Protein AF-A0A7W2NR47-F1 (afdb_monomer)

Solvent-accessible surface area (backbone atoms only — not comparable to full-atom values): 7123 Å² total; per-residue (Å²): 137,90,86,85,88,72,94,48,70,65,56,52,51,50,51,46,52,53,48,49,48,60,41,64,43,94,80,51,94,57,64,64,53,22,63,24,64,67,51,23,52,48,36,38,49,50,51,54,47,50,53,62,70,43,58,83,45,92,88,59,51,70,65,59,55,54,51,68,30,47,50,54,80,86,38,66,66,46,49,50,50,51,52,52,51,76,70,36,85,62,56,84,75,49,51,67,71,55,44,50,49,50,50,55,24,40,43,36,59,40,38,65,49,73,66,60,47,51,68,71,57,110

Foldseek 3Di:
DDDDDDDDLVSLVVVLVVLCCQLQPLDHPCVVCLQPVVSLVVNQVSLVVNLVVCVVPPPDDPVVSLVVLEDDCPDSLNVSVLVVLVPDPCLVVDDLVVLLSRCSSNSPPHDYDPVVSVVSSD

Structure (mmCIF, N/CA/C/O backbone):
data_AF-A0A7W2NR47-F1
#
_entry.id   AF-A0A7W2NR47-F1
#
loop_
_atom_site.group_PDB
_atom_site.id
_atom_site.type_symbol
_atom_site.label_atom_id
_atom_site.label_alt_id
_atom_site.label_comp_id
_atom_site.label_asym_id
_atom_site.label_entity_id
_atom_site.label_seq_id
_atom_site.pdbx_PDB_ins_code
_atom_site.Cartn_x
_atom_site.Cartn_y
_atom_site.Cartn_z
_atom_site.occupancy
_atom_site.B_iso_or_equiv
_atom_site.auth_seq_id
_atom_site.auth_comp_id
_atom_site.auth_asym_id
_atom_site.auth_atom_id
_atom_site.pdbx_PDB_model_num
ATOM 1 N N . MET A 1 1 ? 22.113 -11.803 5.111 1.00 73.00 1 MET A N 1
ATOM 2 C CA . MET A 1 1 ? 21.370 -10.898 4.207 1.00 73.00 1 MET A CA 1
ATOM 3 C C . MET A 1 1 ? 20.317 -11.742 3.510 1.00 73.00 1 MET A C 1
ATOM 5 O O . MET A 1 1 ? 20.641 -12.873 3.174 1.00 73.00 1 MET A O 1
ATOM 9 N N . ILE A 1 2 ? 19.077 -11.268 3.394 1.00 85.00 2 ILE A N 1
ATOM 10 C CA . ILE A 1 2 ? 18.015 -11.984 2.669 1.00 85.00 2 ILE A CA 1
ATOM 11 C C . ILE A 1 2 ? 17.892 -11.316 1.302 1.00 85.00 2 ILE A C 1
ATOM 13 O O . ILE A 1 2 ? 17.716 -10.100 1.260 1.00 85.00 2 ILE A O 1
ATOM 17 N N . ASN A 1 3 ? 17.982 -12.099 0.227 1.00 88.88 3 ASN A N 1
ATOM 18 C CA . ASN A 1 3 ? 17.867 -11.624 -1.151 1.00 88.88 3 ASN A CA 1
ATOM 19 C C . ASN A 1 3 ? 16.646 -12.267 -1.816 1.00 88.88 3 ASN A C 1
ATOM 21 O O . ASN A 1 3 ? 16.374 -13.448 -1.601 1.00 88.88 3 ASN A O 1
ATOM 25 N N . LEU A 1 4 ? 15.927 -11.476 -2.609 1.00 91.38 4 LEU A N 1
ATOM 26 C CA . LEU A 1 4 ? 14.888 -11.926 -3.530 1.00 91.38 4 LEU A CA 1
ATOM 27 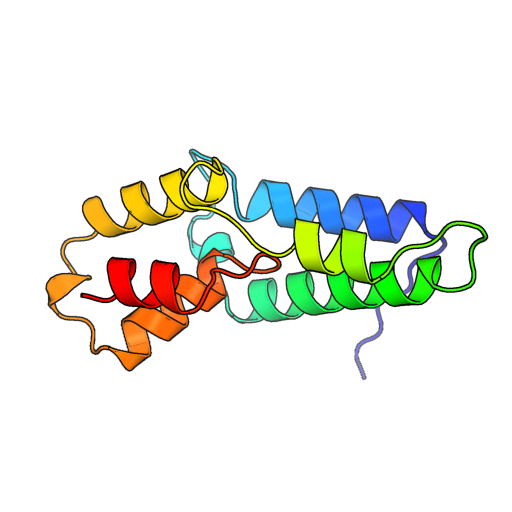C C . LEU A 1 4 ? 15.333 -11.502 -4.929 1.00 91.38 4 LEU A C 1
ATOM 29 O O . LEU A 1 4 ? 15.581 -10.317 -5.146 1.00 91.38 4 LEU A O 1
ATOM 33 N N . GLU A 1 5 ? 15.452 -12.458 -5.841 1.00 93.81 5 GLU A N 1
ATOM 34 C CA . GLU A 1 5 ? 15.831 -12.209 -7.231 1.00 93.81 5 GLU A CA 1
ATOM 35 C C . GLU A 1 5 ? 14.576 -12.255 -8.104 1.00 93.81 5 GLU A C 1
ATOM 37 O O . GLU A 1 5 ? 13.756 -13.159 -7.948 1.00 93.81 5 GLU A O 1
ATOM 42 N N . LEU A 1 6 ? 14.420 -11.255 -8.974 1.00 94.56 6 LEU A N 1
ATOM 43 C CA . LEU A 1 6 ? 13.359 -11.171 -9.977 1.00 94.56 6 LEU A CA 1
ATOM 44 C C . LEU A 1 6 ? 14.022 -11.092 -11.353 1.00 94.56 6 LEU A C 1
ATOM 46 O O . LEU A 1 6 ? 14.957 -10.308 -11.539 1.00 94.56 6 LEU A O 1
ATOM 50 N N . SER A 1 7 ? 13.560 -11.911 -12.290 1.00 91.94 7 SER A N 1
ATOM 51 C CA . SER A 1 7 ? 14.208 -12.136 -13.587 1.00 91.94 7 SER A CA 1
ATOM 52 C C . SER A 1 7 ? 13.944 -11.012 -14.586 1.00 91.94 7 SER A C 1
ATOM 54 O O . SER A 1 7 ? 14.782 -10.735 -15.444 1.00 91.94 7 SER A O 1
ATOM 56 N N . ASP A 1 8 ? 12.778 -10.370 -14.493 1.00 93.25 8 ASP A N 1
ATOM 57 C CA . ASP A 1 8 ? 12.361 -9.315 -15.408 1.00 93.25 8 ASP A CA 1
ATOM 58 C C . ASP A 1 8 ? 11.315 -8.357 -14.801 1.00 93.25 8 ASP A C 1
ATOM 60 O O . ASP A 1 8 ? 10.876 -8.474 -13.652 1.00 93.25 8 ASP A O 1
ATOM 64 N N . TYR A 1 9 ? 10.930 -7.364 -15.604 1.00 93.88 9 TYR A N 1
ATOM 65 C CA . TYR A 1 9 ? 9.889 -6.395 -15.270 1.00 93.88 9 TYR A CA 1
ATOM 66 C C . TYR A 1 9 ? 8.520 -7.048 -15.017 1.00 93.88 9 TYR A C 1
ATOM 68 O O . TYR A 1 9 ? 7.758 -6.580 -14.170 1.00 93.88 9 TYR A O 1
ATOM 76 N N . TRP A 1 10 ? 8.197 -8.129 -15.726 1.00 95.81 10 TRP A N 1
ATOM 77 C CA . TRP A 1 10 ? 6.890 -8.771 -15.645 1.00 95.81 10 TRP A CA 1
ATOM 78 C C . TRP A 1 10 ? 6.713 -9.532 -14.335 1.00 95.81 10 TRP A C 1
ATOM 80 O O . TRP A 1 10 ? 5.627 -9.482 -13.762 1.00 95.81 10 TRP A O 1
ATOM 90 N N . GLU A 1 11 ? 7.767 -10.157 -13.807 1.00 97.69 11 GLU A N 1
ATOM 91 C CA . GLU A 1 11 ? 7.759 -10.732 -12.458 1.00 97.69 11 GLU A CA 1
ATOM 92 C C . GLU A 1 11 ? 7.532 -9.655 -11.390 1.00 97.69 11 GLU A C 1
ATOM 94 O O . GLU A 1 11 ? 6.733 -9.842 -10.467 1.00 97.69 11 GLU A O 1
ATOM 99 N N . LEU A 1 12 ? 8.176 -8.494 -11.534 1.00 97.06 12 LEU A N 1
ATOM 100 C CA . LEU A 1 12 ? 7.992 -7.367 -10.621 1.00 97.06 12 LEU A CA 1
ATOM 101 C C . LEU A 1 12 ? 6.561 -6.800 -10.687 1.00 97.06 12 LEU A C 1
ATOM 103 O O . LEU A 1 12 ? 5.952 -6.534 -9.646 1.00 97.06 12 LEU A O 1
ATOM 107 N N . LEU A 1 13 ? 6.000 -6.660 -11.890 1.00 96.88 13 LEU A N 1
ATOM 108 C CA . LEU A 1 13 ? 4.618 -6.222 -12.091 1.00 96.88 13 LEU A CA 1
ATOM 109 C C . LEU A 1 13 ? 3.613 -7.252 -11.556 1.00 96.88 13 LEU A C 1
ATOM 111 O O . LEU A 1 13 ? 2.639 -6.888 -10.897 1.00 96.88 13 LEU A O 1
ATOM 115 N N . ALA A 1 14 ? 3.860 -8.543 -11.780 1.00 98.12 14 ALA A N 1
ATOM 116 C CA . ALA A 1 14 ? 3.041 -9.617 -11.232 1.00 98.12 14 ALA A CA 1
ATOM 117 C C . ALA A 1 14 ? 3.047 -9.587 -9.698 1.00 98.12 14 ALA A C 1
ATOM 119 O O . ALA A 1 14 ? 1.986 -9.674 -9.080 1.00 98.12 14 ALA A O 1
ATOM 120 N N . LEU A 1 15 ? 4.212 -9.380 -9.076 1.00 98.12 15 LEU A N 1
ATOM 121 C CA . LEU A 1 15 ? 4.321 -9.233 -7.626 1.00 98.12 15 LEU A CA 1
ATOM 122 C C . LEU A 1 15 ? 3.527 -8.023 -7.115 1.00 98.12 15 LEU A C 1
ATOM 124 O O . LEU A 1 15 ? 2.827 -8.135 -6.108 1.00 98.12 15 LEU A O 1
ATOM 128 N N . HIS A 1 16 ? 3.583 -6.884 -7.809 1.00 98.00 16 HIS A N 1
ATOM 129 C CA . HIS A 1 16 ? 2.751 -5.727 -7.476 1.00 98.00 16 HIS A CA 1
ATOM 130 C C . HIS A 1 16 ? 1.258 -6.069 -7.520 1.00 98.00 16 HIS A C 1
ATOM 132 O O . HIS A 1 16 ? 0.548 -5.798 -6.552 1.00 98.00 16 HIS A O 1
ATOM 138 N N . ASN A 1 17 ? 0.797 -6.720 -8.590 1.00 98.00 17 ASN A N 1
ATOM 139 C CA . ASN A 1 17 ? -0.605 -7.104 -8.752 1.00 98.00 17 ASN A CA 1
ATOM 140 C C . ASN A 1 17 ? -1.064 -8.079 -7.659 1.00 98.00 17 ASN A C 1
ATOM 142 O O . ASN A 1 17 ? -2.131 -7.891 -7.081 1.00 98.00 17 ASN A O 1
ATOM 146 N N . VAL A 1 18 ? -0.237 -9.069 -7.310 1.00 97.75 18 VAL A N 1
ATOM 147 C CA . VAL A 1 18 ? -0.519 -10.004 -6.208 1.00 97.75 18 VAL A CA 1
ATOM 148 C C . VAL A 1 18 ? -0.643 -9.268 -4.872 1.00 97.75 18 VAL A C 1
ATOM 150 O O . VAL A 1 18 ? -1.543 -9.563 -4.088 1.00 97.75 18 VAL A O 1
ATOM 153 N N . LEU A 1 19 ? 0.233 -8.295 -4.600 1.00 98.00 19 LEU A N 1
ATOM 154 C CA . LEU A 1 19 ? 0.173 -7.501 -3.371 1.00 98.00 19 LEU A CA 1
ATOM 155 C C . LEU A 1 19 ? -1.060 -6.596 -3.331 1.00 98.00 19 LEU A C 1
ATOM 157 O O . LEU A 1 19 ? -1.689 -6.490 -2.279 1.00 98.00 19 LEU A O 1
ATOM 161 N N . MET A 1 20 ? -1.416 -5.970 -4.455 1.00 97.56 20 MET A N 1
ATOM 162 C CA . MET A 1 20 ? -2.638 -5.175 -4.579 1.00 97.56 20 MET A CA 1
ATOM 163 C C . MET A 1 20 ? -3.872 -6.037 -4.313 1.00 97.56 20 MET A C 1
ATOM 165 O O . MET A 1 20 ? -4.684 -5.674 -3.466 1.00 97.56 20 MET A O 1
ATOM 169 N N . GLU A 1 21 ? -3.972 -7.206 -4.949 1.00 97.06 21 GLU A N 1
ATOM 170 C CA . GLU A 1 21 ? -5.094 -8.125 -4.752 1.00 97.06 21 GLU A CA 1
ATOM 171 C C . GLU A 1 21 ? -5.179 -8.583 -3.293 1.00 97.06 21 GLU A C 1
ATOM 173 O O . GLU A 1 21 ? -6.218 -8.457 -2.658 1.00 97.06 21 GLU A O 1
ATOM 178 N N . ALA A 1 22 ? -4.067 -9.020 -2.698 1.00 96.19 22 ALA A N 1
ATOM 179 C CA . ALA A 1 22 ? -4.060 -9.487 -1.314 1.00 96.19 22 ALA A CA 1
ATOM 180 C C . ALA A 1 22 ? -4.417 -8.384 -0.299 1.00 96.19 22 ALA A C 1
ATOM 182 O O . ALA A 1 22 ? -5.041 -8.665 0.729 1.00 96.19 22 ALA A O 1
ATOM 183 N N . LYS A 1 23 ? -4.028 -7.127 -0.558 1.00 96.50 23 LYS A N 1
ATOM 184 C CA . LYS A 1 23 ? -4.351 -5.992 0.321 1.00 96.50 23 LYS A CA 1
ATOM 185 C C . LYS A 1 23 ? -5.765 -5.462 0.116 1.00 96.50 23 LYS A C 1
ATOM 187 O O . LYS A 1 23 ? -6.388 -5.062 1.097 1.00 96.50 23 LYS A O 1
ATOM 192 N N . PHE A 1 24 ? -6.285 -5.493 -1.103 1.00 96.62 24 PHE A N 1
ATOM 193 C CA . PHE A 1 24 ? -7.578 -4.911 -1.467 1.00 96.62 24 PHE A CA 1
ATOM 194 C C . PHE A 1 24 ? -8.592 -5.963 -1.926 1.00 96.62 24 PHE A C 1
ATOM 196 O O . PHE A 1 24 ? -9.454 -5.701 -2.763 1.00 96.62 24 PHE A O 1
ATOM 203 N N . HIS A 1 25 ? -8.527 -7.148 -1.321 1.00 95.19 25 HIS A N 1
ATOM 204 C CA . HIS A 1 25 ? -9.560 -8.166 -1.451 1.00 95.19 25 HIS A CA 1
ATOM 205 C C . HIS A 1 25 ? -10.746 -7.845 -0.527 1.00 95.19 25 HIS A C 1
ATOM 207 O O . HIS A 1 25 ? -10.548 -7.557 0.656 1.00 95.19 25 HIS A O 1
ATOM 213 N N . ASP A 1 26 ? -11.979 -7.909 -1.042 1.00 91.12 26 ASP A N 1
ATOM 214 C CA . ASP A 1 26 ? -13.188 -7.529 -0.285 1.00 91.12 26 ASP A CA 1
ATOM 215 C C . ASP A 1 26 ? -13.477 -8.488 0.877 1.00 91.12 26 ASP A C 1
ATOM 217 O O . ASP A 1 26 ? -13.906 -8.070 1.950 1.00 91.12 26 ASP A O 1
ATOM 221 N N . ASN A 1 27 ? -13.199 -9.778 0.677 1.00 91.62 27 ASN A N 1
ATOM 222 C CA . ASN A 1 27 ? -13.392 -10.828 1.679 1.00 91.62 27 ASN A CA 1
ATOM 223 C C . ASN A 1 27 ? -12.109 -11.657 1.875 1.00 91.62 27 ASN A C 1
ATOM 225 O O . ASN A 1 27 ? -12.009 -12.771 1.356 1.00 91.62 27 ASN A O 1
ATOM 229 N N . PRO A 1 28 ? -11.055 -11.086 2.483 1.00 92.38 28 PRO A N 1
ATOM 230 C CA . PRO A 1 28 ? -9.758 -11.742 2.559 1.00 92.38 28 PRO A CA 1
ATOM 231 C C . PRO A 1 28 ? -9.823 -12.935 3.513 1.00 92.38 28 PRO A C 1
ATOM 233 O O . PRO A 1 28 ? -10.249 -12.803 4.657 1.00 92.38 28 PRO A O 1
ATOM 236 N N . PHE A 1 29 ? -9.297 -14.084 3.085 1.00 94.25 29 PHE A N 1
ATOM 237 C CA . PHE A 1 29 ? -9.136 -15.238 3.977 1.00 94.25 29 PHE A CA 1
ATOM 238 C C . PHE A 1 29 ? -8.167 -14.948 5.140 1.00 94.25 29 PHE A C 1
ATOM 240 O O . PHE A 1 29 ? -8.283 -15.539 6.209 1.00 94.25 29 PHE A O 1
ATOM 247 N N . LYS A 1 30 ? -7.223 -14.019 4.929 1.00 94.50 30 LYS A N 1
ATOM 248 C CA . LYS A 1 30 ? -6.238 -13.552 5.916 1.00 94.50 30 LYS A CA 1
ATOM 249 C C . LYS A 1 30 ? -6.290 -12.027 6.080 1.00 94.50 30 LYS A C 1
ATOM 251 O O . LYS A 1 30 ? -5.479 -11.320 5.470 1.00 94.50 30 LYS A O 1
ATOM 256 N N . PRO 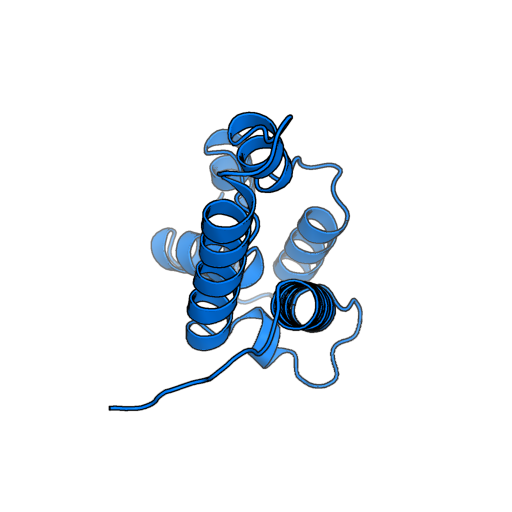A 1 31 ? -7.245 -11.484 6.858 1.00 92.19 31 PRO A N 1
ATOM 257 C CA . PRO A 1 31 ? -7.395 -10.041 7.062 1.00 92.19 31 PRO A CA 1
ATOM 258 C C . PRO A 1 31 ? -6.138 -9.355 7.619 1.00 92.19 31 PRO A C 1
ATOM 260 O O . PRO A 1 31 ? -5.922 -8.167 7.376 1.00 92.19 31 PRO A O 1
ATOM 263 N N . GLU A 1 32 ? -5.285 -10.091 8.334 1.00 94.12 32 GLU A N 1
ATOM 264 C CA . GLU A 1 32 ? -4.024 -9.609 8.897 1.00 94.12 32 GLU A CA 1
ATOM 265 C C . GLU A 1 32 ? -3.017 -9.147 7.834 1.00 94.12 32 GLU A C 1
ATOM 267 O O . GLU A 1 32 ? -2.174 -8.298 8.119 1.00 94.12 32 GLU A O 1
ATOM 272 N N . ILE A 1 33 ? -3.122 -9.633 6.590 1.00 96.00 33 ILE A N 1
ATOM 273 C CA . ILE A 1 33 ? -2.283 -9.173 5.471 1.00 96.00 33 ILE A CA 1
ATOM 274 C C . ILE A 1 33 ? -2.541 -7.691 5.181 1.00 96.00 33 ILE A C 1
ATOM 276 O O . ILE A 1 33 ? -1.601 -6.926 4.950 1.00 96.00 33 ILE A O 1
ATOM 280 N N . GLN A 1 34 ? -3.806 -7.264 5.243 1.00 95.56 34 GLN A N 1
ATOM 281 C CA . GLN A 1 34 ? -4.194 -5.885 4.948 1.00 95.56 34 GLN A CA 1
ATOM 282 C C . GLN A 1 34 ? -3.585 -4.901 5.955 1.00 95.56 34 GLN A C 1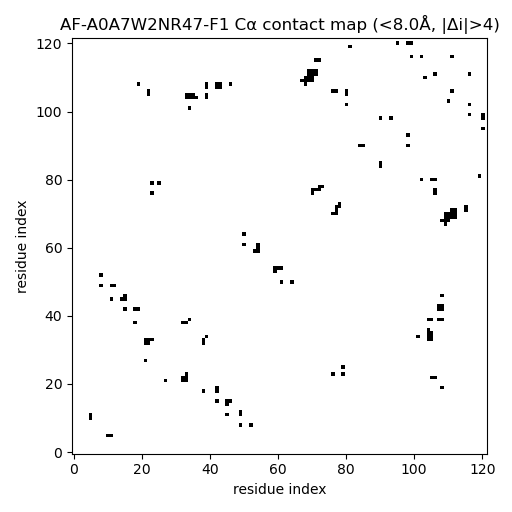
ATOM 284 O O . GLN A 1 34 ? -3.220 -3.795 5.571 1.00 95.56 34 GLN A O 1
ATOM 289 N N . LEU A 1 35 ? -3.405 -5.321 7.210 1.00 95.00 35 LEU A N 1
ATOM 290 C CA . LEU A 1 35 ? -2.880 -4.501 8.309 1.00 95.00 35 LEU A CA 1
ATOM 291 C C . LEU A 1 35 ? -1.447 -4.874 8.722 1.00 95.00 35 LEU A C 1
ATOM 293 O O . LEU A 1 35 ? -0.977 -4.464 9.782 1.00 95.00 35 LEU A O 1
ATOM 297 N N . SER A 1 36 ? -0.728 -5.634 7.894 1.00 97.06 36 SER A N 1
ATOM 298 C CA . SER A 1 36 ? 0.648 -6.026 8.191 1.00 97.06 36 SER A CA 1
ATOM 299 C C . SER A 1 36 ? 1.644 -4.920 7.810 1.00 97.06 36 SER A C 1
ATOM 301 O O . SER A 1 36 ? 1.746 -4.572 6.626 1.00 97.06 36 SER A O 1
ATOM 303 N N . PRO A 1 37 ? 2.460 -4.408 8.755 1.00 97.19 37 PRO A N 1
ATOM 304 C CA . PRO A 1 37 ? 3.500 -3.422 8.449 1.00 97.19 37 PRO A CA 1
ATOM 305 C C . PRO A 1 37 ? 4.598 -3.995 7.538 1.00 97.19 37 PRO A C 1
ATOM 307 O O . PRO A 1 37 ? 5.216 -3.264 6.761 1.00 97.19 37 PRO A O 1
ATOM 310 N N . HIS A 1 38 ? 4.823 -5.313 7.572 1.00 97.50 38 HIS A N 1
ATOM 311 C CA . HIS A 1 38 ? 5.758 -5.978 6.664 1.00 97.50 38 HIS A CA 1
ATOM 312 C C . HIS A 1 38 ? 5.233 -5.980 5.227 1.00 97.50 38 HIS A C 1
ATOM 314 O O . HIS A 1 38 ? 5.983 -5.663 4.304 1.00 97.50 38 HIS A O 1
ATOM 320 N N . VAL A 1 39 ? 3.938 -6.257 5.041 1.00 97.94 39 VAL A N 1
ATOM 321 C CA . VAL A 1 39 ? 3.294 -6.216 3.720 1.00 97.94 39 VAL A CA 1
ATOM 322 C C . VAL A 1 39 ? 3.219 -4.778 3.206 1.00 97.94 39 VAL A C 1
ATOM 324 O O . VAL A 1 39 ? 3.510 -4.544 2.039 1.00 97.94 39 VAL A O 1
ATOM 327 N N . GLN A 1 40 ? 2.929 -3.794 4.065 1.00 98.38 40 GLN A N 1
ATOM 328 C CA . GLN A 1 40 ? 3.044 -2.370 3.720 1.00 98.38 40 GLN A CA 1
ATOM 329 C C . GLN A 1 40 ? 4.450 -2.023 3.214 1.00 98.38 40 GLN A C 1
ATOM 331 O O . GLN A 1 40 ? 4.593 -1.383 2.171 1.00 98.38 40 GLN A O 1
ATOM 336 N N . SER A 1 41 ? 5.495 -2.423 3.948 1.00 98.06 41 SER A N 1
ATOM 337 C CA . SER A 1 41 ? 6.882 -2.168 3.549 1.00 98.06 41 SER A CA 1
ATOM 338 C C . SER A 1 41 ? 7.195 -2.803 2.195 1.00 98.06 41 SER A C 1
ATOM 340 O O . SER A 1 41 ? 7.773 -2.141 1.335 1.00 98.06 41 SER A O 1
ATOM 342 N N . LEU A 1 42 ? 6.778 -4.055 1.988 1.00 97.94 42 LEU A N 1
ATOM 343 C CA . LEU A 1 42 ? 6.988 -4.779 0.740 1.00 97.94 42 LEU A CA 1
ATOM 344 C C . LEU A 1 42 ? 6.250 -4.123 -0.433 1.00 97.94 42 LEU A C 1
ATOM 346 O O . LEU A 1 42 ? 6.875 -3.848 -1.449 1.00 97.94 42 LEU A O 1
ATOM 350 N N . ALA A 1 43 ? 4.964 -3.804 -0.275 1.00 98.50 43 ALA A N 1
ATOM 351 C CA . ALA A 1 43 ? 4.158 -3.156 -1.307 1.00 98.50 43 ALA A CA 1
ATOM 352 C C . ALA A 1 43 ? 4.749 -1.809 -1.740 1.00 98.50 43 ALA A C 1
ATOM 354 O O . ALA A 1 43 ? 4.845 -1.533 -2.934 1.00 98.50 43 ALA A O 1
ATOM 355 N N . ASN A 1 44 ? 5.203 -0.996 -0.780 1.00 98.50 44 ASN A N 1
ATOM 356 C CA . ASN A 1 44 ? 5.878 0.264 -1.081 1.00 98.50 44 ASN A CA 1
ATOM 357 C C . ASN A 1 44 ? 7.187 0.044 -1.845 1.00 98.50 44 ASN A C 1
ATOM 359 O O . ASN A 1 44 ? 7.392 0.692 -2.864 1.00 98.50 44 ASN A O 1
ATOM 363 N N . LYS A 1 45 ? 8.035 -0.890 -1.394 1.00 97.81 45 LYS A N 1
ATOM 364 C CA . LYS A 1 45 ? 9.307 -1.202 -2.062 1.00 97.81 45 LYS A CA 1
ATOM 365 C C . LYS A 1 45 ? 9.090 -1.683 -3.490 1.00 97.81 45 LYS A C 1
ATOM 367 O O . LYS A 1 45 ? 9.710 -1.144 -4.390 1.00 97.81 45 LYS A O 1
ATOM 372 N N . VAL A 1 46 ? 8.183 -2.636 -3.697 1.00 98.06 46 VAL A N 1
ATOM 373 C CA . VAL A 1 46 ? 7.854 -3.171 -5.028 1.00 98.06 46 VAL A CA 1
ATOM 374 C C . VAL A 1 46 ? 7.381 -2.055 -5.959 1.00 98.06 46 VAL A C 1
ATOM 376 O O . VAL A 1 46 ? 7.864 -1.952 -7.082 1.00 98.06 46 VAL A O 1
ATOM 379 N N . PHE A 1 47 ? 6.498 -1.175 -5.480 1.00 97.94 47 PHE A N 1
ATOM 380 C CA . PHE A 1 47 ? 6.022 -0.032 -6.257 1.00 97.94 47 PHE A CA 1
ATOM 381 C C . PHE A 1 47 ? 7.142 0.966 -6.599 1.00 97.94 47 PHE A C 1
ATOM 383 O O . PHE A 1 47 ? 7.258 1.417 -7.736 1.00 97.94 47 PHE A O 1
ATOM 390 N N . ASP A 1 48 ? 8.003 1.291 -5.633 1.00 97.31 48 ASP A N 1
ATOM 391 C CA . ASP A 1 48 ? 9.135 2.198 -5.850 1.00 97.31 48 ASP A CA 1
ATOM 392 C C . ASP A 1 48 ? 10.184 1.576 -6.797 1.00 97.31 48 ASP A C 1
ATOM 394 O O . ASP A 1 48 ? 10.798 2.281 -7.605 1.00 97.31 48 ASP A O 1
ATOM 398 N N . THR A 1 49 ? 10.363 0.252 -6.756 1.00 96.44 49 THR A N 1
ATOM 399 C CA . THR A 1 49 ? 11.213 -0.486 -7.698 1.00 96.44 49 THR A CA 1
ATOM 400 C C . THR A 1 49 ? 10.620 -0.479 -9.106 1.00 96.44 49 THR A C 1
ATOM 402 O O . THR A 1 49 ? 11.377 -0.237 -10.040 1.00 96.44 49 THR A O 1
ATOM 405 N N . LEU A 1 50 ? 9.300 -0.647 -9.276 1.00 95.75 50 LEU A N 1
ATOM 406 C CA . LEU A 1 50 ? 8.638 -0.546 -10.590 1.00 95.75 50 LEU A CA 1
ATOM 407 C C . LEU A 1 50 ? 8.922 0.799 -11.257 1.00 95.75 50 LEU A C 1
ATOM 409 O O . LEU A 1 50 ? 9.425 0.844 -12.376 1.00 95.75 50 LEU A O 1
ATOM 413 N N . ILE A 1 51 ? 8.698 1.889 -10.519 1.00 95.31 51 ILE A N 1
ATOM 414 C CA . ILE A 1 51 ? 9.012 3.251 -10.966 1.00 95.31 51 ILE A CA 1
ATOM 415 C C . ILE A 1 51 ? 10.477 3.369 -11.394 1.00 95.31 51 ILE A C 1
ATOM 417 O O . ILE A 1 51 ? 10.781 3.996 -12.403 1.00 95.31 51 ILE A O 1
ATOM 421 N N . SER A 1 52 ? 11.392 2.786 -10.619 1.00 94.31 52 SER A N 1
ATOM 422 C CA . SER A 1 52 ? 12.831 2.887 -10.880 1.00 94.31 52 SER A CA 1
ATOM 423 C C . SER A 1 52 ? 13.261 2.090 -12.115 1.00 94.31 52 SER A C 1
ATOM 425 O O . SER A 1 52 ? 14.143 2.539 -12.843 1.00 94.31 52 SER A O 1
ATOM 427 N N . VAL A 1 53 ? 12.640 0.931 -12.357 1.00 93.62 53 VAL A N 1
ATOM 428 C CA . VAL A 1 53 ? 12.887 0.082 -13.533 1.00 93.62 53 VAL A CA 1
ATOM 429 C C . VAL A 1 53 ? 12.317 0.718 -14.801 1.00 93.62 53 VAL A C 1
ATOM 431 O O . VAL A 1 53 ? 12.960 0.653 -15.845 1.00 93.62 53 VAL A O 1
ATOM 434 N N . GLU A 1 54 ? 11.153 1.364 -14.723 1.00 9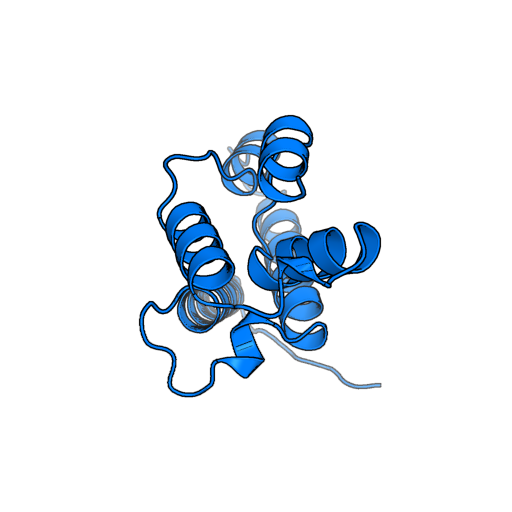1.69 54 GLU A N 1
ATOM 435 C CA . GLU A 1 54 ? 10.546 2.043 -15.874 1.00 91.69 54 GLU A CA 1
ATOM 436 C C . GLU A 1 54 ? 11.146 3.418 -16.172 1.00 91.69 54 GLU A C 1
ATOM 438 O O . GLU A 1 54 ? 11.051 3.881 -17.305 1.00 91.69 54 GLU A O 1
ATOM 443 N N . ALA A 1 55 ? 11.784 4.072 -15.195 1.00 91.25 55 ALA A N 1
ATOM 444 C CA . ALA A 1 55 ? 12.315 5.427 -15.345 1.00 91.25 55 ALA A CA 1
ATOM 445 C C . ALA A 1 55 ? 13.179 5.681 -16.602 1.00 91.25 55 ALA A C 1
ATOM 447 O O . ALA A 1 55 ? 13.081 6.775 -17.161 1.00 91.25 55 ALA A O 1
ATOM 448 N N . PRO A 1 56 ? 14.013 4.733 -17.077 1.00 89.62 56 PRO A N 1
ATOM 449 C CA . PRO A 1 56 ? 14.803 4.908 -18.296 1.00 89.62 56 PRO A CA 1
ATOM 450 C C . PRO A 1 56 ? 14.014 4.733 -19.606 1.00 89.62 56 PRO A C 1
ATOM 452 O O . PRO A 1 56 ? 14.563 4.999 -20.677 1.00 89.62 56 PRO A O 1
ATOM 455 N N . ALA A 1 57 ? 12.772 4.239 -19.562 1.00 87.62 57 ALA A N 1
ATOM 456 C CA . ALA A 1 57 ? 11.994 3.924 -20.755 1.00 87.62 57 ALA A CA 1
ATOM 457 C C . ALA A 1 57 ? 11.477 5.199 -21.458 1.00 87.62 57 ALA A C 1
ATOM 459 O O . ALA A 1 57 ? 11.015 6.136 -20.798 1.00 87.62 57 ALA A O 1
ATOM 460 N N . PRO A 1 58 ? 11.494 5.256 -22.804 1.00 89.12 58 PRO A N 1
ATOM 461 C CA . PRO A 1 58 ? 10.899 6.365 -23.544 1.00 89.12 58 PRO A CA 1
ATOM 462 C C . PRO A 1 58 ? 9.415 6.552 -23.198 1.00 89.12 58 PRO A C 1
ATOM 464 O O . PRO A 1 58 ? 8.642 5.599 -23.231 1.00 89.12 58 PRO A O 1
ATOM 467 N N . GLY A 1 59 ? 9.011 7.788 -22.895 1.00 85.94 59 GLY A N 1
ATOM 468 C CA . GLY A 1 59 ? 7.621 8.113 -22.552 1.00 85.94 59 GLY A CA 1
ATOM 469 C C . GLY A 1 59 ? 7.228 7.832 -21.098 1.00 85.94 59 GLY A C 1
ATOM 470 O O . GLY A 1 59 ? 6.074 8.062 -20.737 1.00 85.94 59 GLY A O 1
ATOM 471 N N . PHE A 1 60 ? 8.161 7.387 -20.251 1.00 90.38 60 PHE A N 1
ATOM 472 C CA . PHE A 1 60 ? 7.925 7.260 -18.817 1.00 90.38 60 PHE A CA 1
ATOM 473 C C . PHE A 1 60 ? 7.549 8.611 -18.183 1.00 90.38 60 PHE A C 1
ATOM 475 O O . PHE A 1 60 ? 8.219 9.624 -18.389 1.00 90.38 60 PHE A O 1
ATOM 482 N N . SER A 1 61 ? 6.497 8.607 -17.359 1.00 91.69 61 SER A N 1
ATOM 483 C CA . SER A 1 61 ? 6.099 9.748 -16.533 1.00 91.69 61 SER A CA 1
ATOM 484 C C . SER A 1 61 ? 6.082 9.344 -15.066 1.00 91.69 61 SER A C 1
ATOM 486 O O . SER A 1 61 ? 5.187 8.632 -14.600 1.00 91.69 61 SER A O 1
ATOM 488 N N . LYS A 1 62 ? 7.059 9.853 -14.312 1.00 91.31 62 LYS A N 1
ATOM 489 C CA . LYS A 1 62 ? 7.104 9.684 -12.858 1.00 91.31 62 LYS A CA 1
ATOM 490 C C . LYS A 1 62 ? 5.863 10.284 -12.206 1.00 91.31 62 LYS A C 1
ATOM 492 O O . LYS A 1 62 ? 5.313 9.714 -11.268 1.00 91.31 62 LYS A O 1
ATOM 497 N N . GLU A 1 63 ? 5.419 11.425 -12.711 1.00 93.00 63 GLU A N 1
ATOM 498 C CA . GLU A 1 63 ? 4.252 12.157 -12.236 1.00 93.00 63 GLU A CA 1
ATOM 499 C C . GLU A 1 63 ? 2.978 11.333 -12.422 1.00 93.00 63 GLU A C 1
ATOM 501 O O . GLU A 1 63 ? 2.163 11.286 -11.505 1.00 93.00 63 GLU A O 1
ATOM 506 N N . GLY A 1 64 ? 2.837 10.620 -13.545 1.00 93.69 64 GLY A N 1
ATOM 507 C CA . GLY A 1 64 ? 1.724 9.698 -13.784 1.00 93.69 64 GLY A CA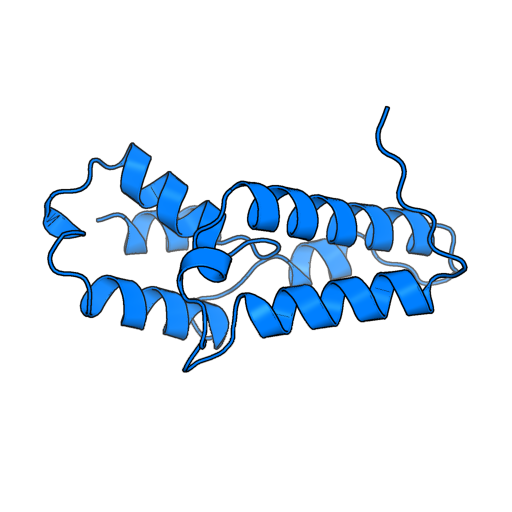 1
ATOM 508 C C . GLY A 1 64 ? 1.667 8.573 -12.748 1.00 93.69 64 GLY A C 1
ATOM 509 O O . GLY A 1 64 ? 0.620 8.333 -12.149 1.00 93.69 64 GLY A O 1
ATOM 510 N N . TRP A 1 65 ? 2.807 7.947 -12.451 1.00 94.50 65 TRP A N 1
ATOM 511 C CA . TRP A 1 65 ? 2.905 6.916 -11.412 1.00 94.50 65 TRP A CA 1
ATOM 512 C C . TRP A 1 65 ? 2.611 7.450 -10.008 1.00 94.50 65 TRP A C 1
ATOM 514 O O . TRP A 1 65 ? 1.889 6.823 -9.228 1.00 94.50 65 TRP A O 1
ATOM 524 N N . LEU A 1 66 ? 3.149 8.622 -9.668 1.00 94.38 66 LEU A N 1
ATOM 525 C CA . LEU A 1 66 ? 2.871 9.265 -8.386 1.00 94.38 66 LEU A CA 1
ATOM 526 C C . LEU A 1 66 ? 1.399 9.665 -8.275 1.00 94.38 66 LEU A C 1
ATOM 528 O O . LEU A 1 66 ? 0.813 9.472 -7.215 1.00 94.38 66 LEU A O 1
ATOM 532 N N . SER A 1 67 ? 0.793 10.144 -9.362 1.00 94.69 67 SER A N 1
ATOM 533 C CA . SER A 1 67 ? -0.634 10.448 -9.436 1.00 94.69 67 SER A CA 1
ATOM 534 C C . SER A 1 67 ? -1.484 9.192 -9.253 1.00 94.69 67 SER A C 1
ATOM 536 O O . SER A 1 67 ? -2.389 9.212 -8.427 1.00 94.69 67 SER A O 1
ATOM 538 N N . TRP A 1 68 ? -1.144 8.074 -9.904 1.00 95.19 68 TRP A N 1
ATOM 539 C CA . TRP A 1 68 ? -1.823 6.787 -9.702 1.00 95.19 68 TRP A CA 1
ATOM 540 C C . TRP A 1 68 ? -1.748 6.301 -8.249 1.00 95.19 68 TRP A C 1
ATOM 542 O O . TRP A 1 68 ? -2.705 5.723 -7.724 1.00 95.19 68 TRP A O 1
ATOM 552 N N . ARG A 1 69 ? -0.610 6.537 -7.579 1.00 96.75 69 ARG A N 1
ATOM 553 C CA . ARG A 1 69 ? -0.415 6.164 -6.171 1.00 96.75 69 ARG A CA 1
ATOM 554 C C . ARG A 1 69 ? -1.315 6.972 -5.239 1.00 96.75 69 ARG A C 1
ATOM 556 O O . ARG A 1 69 ? -1.617 6.496 -4.147 1.00 96.75 69 ARG A O 1
ATOM 563 N N . MET A 1 70 ? -1.738 8.170 -5.638 1.00 97.38 70 MET A N 1
ATOM 564 C CA . MET A 1 70 ? -2.668 8.980 -4.858 1.00 97.38 70 MET A CA 1
ATOM 565 C C . MET A 1 70 ? -4.098 8.470 -5.053 1.00 97.38 70 MET A C 1
ATOM 567 O O . MET A 1 70 ? -4.634 8.462 -6.156 1.00 97.38 70 MET A O 1
ATOM 571 N N . ALA A 1 71 ? -4.727 8.033 -3.968 1.00 96.50 71 ALA A N 1
ATOM 572 C CA . ALA A 1 71 ? -6.097 7.551 -3.968 1.00 96.50 71 ALA A CA 1
ATOM 573 C C . ALA A 1 71 ? -7.060 8.661 -3.535 1.00 96.50 71 ALA A C 1
ATOM 575 O O . ALA A 1 71 ? -6.931 9.240 -2.454 1.00 96.50 71 ALA A O 1
ATOM 576 N N . SER A 1 72 ? -8.037 8.930 -4.394 1.00 94.19 72 SER A N 1
ATOM 577 C CA . SER A 1 72 ? -9.182 9.789 -4.124 1.00 94.19 72 SER A CA 1
ATOM 578 C C . SER A 1 72 ? -10.295 9.022 -3.404 1.00 94.19 72 SER A C 1
ATOM 580 O O . SER A 1 72 ? -10.299 7.792 -3.343 1.00 94.19 72 SER A O 1
ATOM 582 N N . LYS A 1 73 ? -11.254 9.760 -2.838 1.00 94.56 73 LYS A N 1
ATOM 583 C CA . LYS A 1 73 ? -12.337 9.207 -2.010 1.00 94.56 73 LYS A CA 1
ATOM 584 C C . LYS A 1 73 ? -13.218 8.201 -2.753 1.00 94.56 73 LYS A C 1
ATOM 586 O O . LYS A 1 73 ? -13.705 7.263 -2.141 1.00 94.56 73 LYS A O 1
ATOM 591 N N . ASP A 1 74 ? -13.415 8.381 -4.051 1.00 94.31 74 ASP A N 1
ATOM 592 C CA . ASP A 1 74 ? -14.228 7.536 -4.933 1.00 94.31 74 ASP A CA 1
ATOM 593 C C . ASP A 1 74 ? -13.561 6.205 -5.310 1.00 94.31 74 ASP A C 1
ATOM 595 O O . ASP A 1 74 ? -14.231 5.292 -5.794 1.00 94.31 74 ASP A O 1
ATOM 599 N N . ARG A 1 75 ? -12.257 6.055 -5.056 1.00 95.44 75 ARG A N 1
ATOM 600 C CA . ARG A 1 75 ? -11.527 4.828 -5.370 1.00 95.44 75 ARG A CA 1
ATOM 601 C C . ARG A 1 75 ? -12.038 3.661 -4.514 1.00 95.44 75 ARG A C 1
ATOM 603 O O . ARG A 1 75 ? -12.214 3.806 -3.301 1.00 95.44 75 ARG A O 1
ATOM 610 N N . ARG A 1 76 ? -12.225 2.483 -5.123 1.00 96.56 76 ARG A N 1
ATOM 611 C CA . ARG A 1 76 ? -12.739 1.270 -4.452 1.00 96.56 76 ARG A CA 1
ATOM 612 C C . ARG A 1 76 ? -11.981 0.961 -3.159 1.00 96.56 76 ARG A C 1
ATOM 614 O O . ARG A 1 76 ? -12.598 0.736 -2.126 1.00 96.56 76 ARG A O 1
ATOM 621 N N . GLU A 1 77 ? -10.656 1.014 -3.193 1.00 97.38 77 GLU A N 1
ATOM 622 C CA . GLU A 1 77 ? -9.766 0.714 -2.070 1.00 97.38 77 GLU A CA 1
ATOM 623 C C . GLU A 1 77 ? -10.003 1.648 -0.871 1.00 97.38 77 GLU A C 1
ATOM 625 O O . GLU A 1 77 ? -9.917 1.221 0.282 1.00 97.38 77 GLU A O 1
ATOM 630 N N . VAL A 1 78 ? -10.362 2.912 -1.127 1.00 97.50 78 VAL A N 1
ATOM 631 C CA . VAL A 1 78 ? -10.720 3.868 -0.069 1.00 97.50 78 VAL A CA 1
ATOM 632 C C . VAL A 1 78 ? -12.086 3.533 0.518 1.00 97.50 78 VAL A C 1
ATOM 634 O O . VAL A 1 78 ? -12.245 3.548 1.735 1.00 97.50 78 VAL A O 1
ATOM 637 N N . GLN A 1 79 ? -13.062 3.156 -0.309 1.00 96.69 79 GLN A N 1
ATOM 638 C CA . GLN A 1 79 ? -14.362 2.689 0.184 1.00 96.69 79 GLN A CA 1
ATOM 639 C C . GLN A 1 79 ? -14.218 1.433 1.056 1.00 96.69 79 GLN A C 1
ATOM 641 O O . GLN A 1 79 ? -14.866 1.318 2.095 1.00 96.69 79 GLN A O 1
ATOM 646 N N . MET A 1 80 ? -13.305 0.526 0.700 1.00 96.06 80 MET A N 1
ATOM 647 C CA . MET A 1 80 ? -12.983 -0.643 1.522 1.00 96.06 80 MET A CA 1
ATOM 648 C C . MET A 1 80 ? -12.397 -0.257 2.883 1.00 96.06 80 MET A C 1
ATOM 650 O O . MET A 1 80 ? -12.810 -0.813 3.900 1.00 96.06 80 MET A O 1
ATOM 654 N N . LEU A 1 81 ? -11.471 0.708 2.920 1.00 96.31 81 LEU A N 1
ATOM 655 C CA . LEU A 1 81 ? -10.938 1.252 4.172 1.00 96.31 81 LEU A CA 1
ATOM 656 C C . LEU A 1 81 ? -12.064 1.815 5.050 1.00 96.31 81 LEU A C 1
ATOM 658 O O . LEU A 1 81 ? -12.142 1.477 6.229 1.00 96.31 81 LEU A O 1
ATOM 662 N N . LEU A 1 82 ? -12.941 2.645 4.476 1.00 96.00 82 LEU A N 1
ATOM 663 C CA . LEU A 1 82 ? -14.059 3.263 5.195 1.00 96.00 82 LEU A CA 1
ATOM 664 C C . LEU A 1 82 ? -15.024 2.216 5.762 1.00 96.00 82 LEU A C 1
ATOM 666 O O . LEU A 1 82 ? -15.423 2.321 6.919 1.00 96.00 82 LEU A O 1
ATOM 670 N N . ASN A 1 83 ? -15.344 1.180 4.984 1.00 94.00 83 ASN A N 1
ATOM 671 C CA . ASN A 1 83 ? -16.172 0.062 5.438 1.00 94.00 83 ASN A CA 1
ATOM 672 C C . ASN A 1 83 ? -15.509 -0.711 6.581 1.00 94.00 83 ASN A C 1
ATOM 674 O O . ASN A 1 83 ? -16.169 -1.098 7.542 1.00 94.00 83 ASN A O 1
ATOM 678 N N . LYS A 1 84 ? -14.191 -0.920 6.508 1.00 92.56 84 LYS A N 1
ATOM 679 C CA . LYS A 1 84 ? -13.458 -1.617 7.566 1.00 92.56 84 LYS A CA 1
ATOM 680 C C . LYS A 1 84 ? -13.448 -0.803 8.859 1.00 92.56 84 LYS A C 1
ATOM 682 O O . LYS A 1 84 ? -13.734 -1.360 9.913 1.00 92.56 84 LYS A O 1
ATOM 687 N N . ILE A 1 85 ? -13.204 0.505 8.760 1.00 94.62 85 ILE A N 1
ATOM 688 C CA . ILE A 1 85 ? -13.259 1.445 9.887 1.00 94.62 85 ILE A CA 1
ATOM 689 C C . ILE A 1 85 ? -14.655 1.472 10.517 1.00 94.62 85 ILE A C 1
ATOM 691 O O . ILE A 1 85 ? -14.774 1.341 11.731 1.00 94.62 85 ILE A O 1
ATOM 695 N N . SER A 1 86 ? -15.714 1.606 9.713 1.00 93.44 86 SER A N 1
ATOM 696 C CA . SER A 1 86 ? -17.088 1.681 10.229 1.00 93.44 86 SER A CA 1
ATOM 697 C C . SER A 1 86 ? -17.543 0.380 10.895 1.00 93.44 86 SER A C 1
ATOM 699 O O . SER A 1 86 ? -18.362 0.412 11.811 1.00 93.44 86 SER A O 1
ATOM 701 N N . SER A 1 87 ? -16.980 -0.756 10.475 1.00 90.88 87 SER A N 1
ATOM 702 C CA . SER A 1 87 ? -17.237 -2.069 11.068 1.00 90.88 87 SER A CA 1
ATOM 703 C C . SER A 1 87 ? -16.403 -2.391 12.314 1.00 90.88 87 SER A C 1
ATOM 705 O O . SER A 1 87 ? -16.661 -3.415 12.942 1.00 90.88 87 SER A O 1
ATOM 707 N N . ASP A 1 88 ? -15.414 -1.563 12.674 1.00 90.56 88 ASP A N 1
ATOM 708 C CA . ASP A 1 88 ? -14.497 -1.801 13.794 1.00 90.56 88 ASP A CA 1
ATOM 709 C C . ASP A 1 88 ? -14.849 -0.904 14.998 1.00 90.56 88 ASP A C 1
ATOM 711 O O . ASP A 1 88 ? -14.467 0.271 15.040 1.00 90.56 88 ASP A O 1
ATOM 715 N N . PRO A 1 89 ? -15.519 -1.440 16.039 1.00 91.19 89 PRO A N 1
ATOM 716 C CA . PRO A 1 89 ?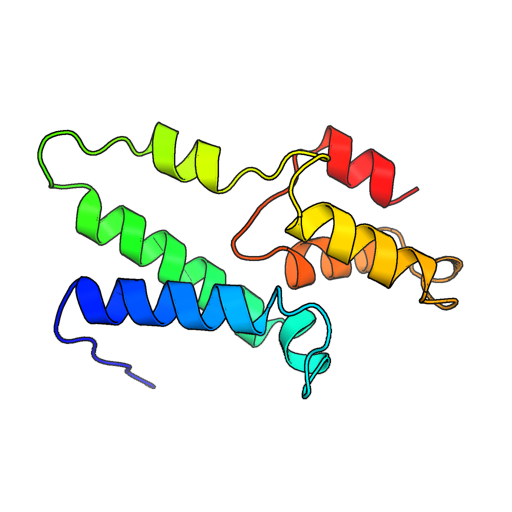 -15.891 -0.660 17.217 1.00 91.19 89 PRO A CA 1
ATOM 717 C C . PRO A 1 89 ? -14.687 -0.123 17.996 1.00 91.19 89 PRO A C 1
ATOM 719 O O . PRO A 1 89 ? -14.836 0.790 18.805 1.00 91.19 89 PRO A O 1
ATOM 722 N N . SER A 1 90 ? -13.489 -0.683 17.800 1.00 90.75 90 SER A N 1
ATOM 723 C CA . SER A 1 90 ? -12.286 -0.222 18.490 1.00 90.75 90 SER A CA 1
ATOM 724 C C . SER A 1 90 ? -11.739 1.088 17.918 1.00 90.75 90 SER A C 1
ATOM 726 O O . SER A 1 90 ? -11.015 1.791 18.626 1.00 90.75 90 SER A O 1
ATOM 728 N N . TRP A 1 91 ? -12.134 1.465 16.693 1.00 93.50 91 TRP A N 1
ATOM 729 C CA . TRP A 1 91 ? -11.655 2.661 15.994 1.00 93.50 91 TRP A CA 1
ATOM 730 C C . TRP A 1 91 ? -11.790 3.941 16.826 1.00 93.50 91 TRP A C 1
ATOM 732 O O . TRP A 1 91 ? -10.848 4.738 16.926 1.00 93.50 91 TRP A O 1
ATOM 742 N N . VAL A 1 92 ? -12.939 4.112 17.490 1.00 91.50 92 VAL A N 1
ATOM 743 C CA . VAL A 1 92 ? -13.239 5.299 18.308 1.00 91.50 92 VAL A CA 1
ATOM 744 C C . VAL A 1 92 ? -12.275 5.459 19.485 1.00 91.50 92 VAL A C 1
ATOM 746 O O . VAL A 1 92 ? -12.000 6.580 19.897 1.00 91.50 92 VAL A O 1
ATOM 749 N N . ASN A 1 93 ? -11.689 4.360 19.963 1.00 93.5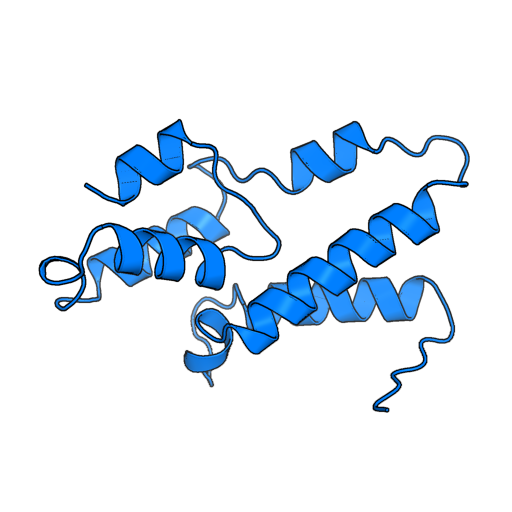6 93 ASN A N 1
ATOM 750 C CA . ASN A 1 93 ? -10.765 4.339 21.096 1.00 93.56 93 ASN A CA 1
ATOM 751 C C . ASN A 1 93 ? -9.289 4.434 20.676 1.00 93.56 93 ASN A C 1
ATOM 753 O O . ASN A 1 93 ? -8.403 4.518 21.530 1.00 93.56 93 ASN A O 1
ATOM 757 N N . LEU A 1 94 ? -8.991 4.392 19.374 1.00 94.25 94 LEU A N 1
ATOM 758 C CA . LEU A 1 94 ? -7.627 4.550 18.883 1.00 94.25 94 LEU A CA 1
ATOM 759 C C . LEU A 1 94 ? -7.170 6.004 19.012 1.00 94.25 94 LEU A C 1
ATOM 761 O O . LEU A 1 94 ? -7.896 6.936 18.672 1.00 94.25 94 LEU A O 1
ATOM 765 N N . SER A 1 95 ? -5.917 6.194 19.433 1.00 95.44 95 SER A N 1
ATOM 766 C CA . SER A 1 95 ? -5.264 7.498 19.338 1.00 95.44 95 SER A CA 1
ATOM 767 C C . SER A 1 95 ? -5.133 7.923 17.877 1.00 95.44 95 SER A C 1
ATOM 769 O O . SER A 1 95 ? -5.010 7.087 16.978 1.00 95.44 95 SER A O 1
ATOM 771 N N . GLN A 1 96 ? -5.046 9.231 17.645 1.00 94.00 96 GLN A N 1
ATOM 772 C CA . GLN A 1 96 ? -4.834 9.794 16.311 1.00 94.00 96 GLN A CA 1
ATOM 773 C C . GLN A 1 96 ? -3.640 9.147 15.585 1.00 94.00 96 GLN A C 1
ATOM 775 O O . GLN A 1 96 ? -3.752 8.750 14.430 1.00 94.00 96 GLN A O 1
ATOM 780 N N . SER A 1 97 ? -2.513 8.952 16.280 1.00 94.69 97 SER A N 1
ATOM 781 C CA . SER A 1 97 ? -1.324 8.294 15.719 1.00 94.69 97 SER A CA 1
ATOM 782 C C . SER A 1 97 ? -1.575 6.846 15.287 1.00 94.69 97 SER A C 1
ATOM 784 O O . SER A 1 97 ? -1.074 6.422 14.246 1.00 94.69 97 SER A O 1
ATOM 786 N N . LYS A 1 98 ? -2.380 6.090 16.045 1.00 95.62 98 LYS A N 1
ATOM 787 C CA . LYS A 1 98 ? -2.756 4.716 15.693 1.00 95.62 98 LYS A CA 1
ATOM 788 C C . LYS A 1 98 ? -3.705 4.682 14.500 1.00 95.62 98 LYS A C 1
ATOM 790 O O . LYS A 1 98 ? -3.520 3.833 13.635 1.00 95.62 98 LYS A O 1
ATOM 795 N N . ARG A 1 99 ? -4.659 5.616 14.412 1.00 96.50 99 ARG A N 1
ATOM 796 C CA . ARG A 1 99 ? -5.550 5.764 13.245 1.00 96.50 99 ARG A CA 1
ATOM 797 C C . ARG A 1 99 ? -4.759 6.075 11.976 1.00 96.50 99 ARG A C 1
ATOM 799 O O . ARG A 1 99 ? -4.949 5.423 10.956 1.00 96.50 99 ARG A O 1
ATOM 806 N N . VAL A 1 100 ? -3.806 7.004 12.059 1.00 95.94 100 VAL A N 1
ATOM 807 C CA . VAL A 1 100 ? -2.892 7.324 10.951 1.00 95.94 100 VAL A CA 1
ATOM 808 C C . VAL A 1 100 ? -2.089 6.096 10.523 1.00 95.94 100 VAL A C 1
ATOM 810 O O . VAL A 1 100 ? -2.069 5.770 9.337 1.00 95.94 100 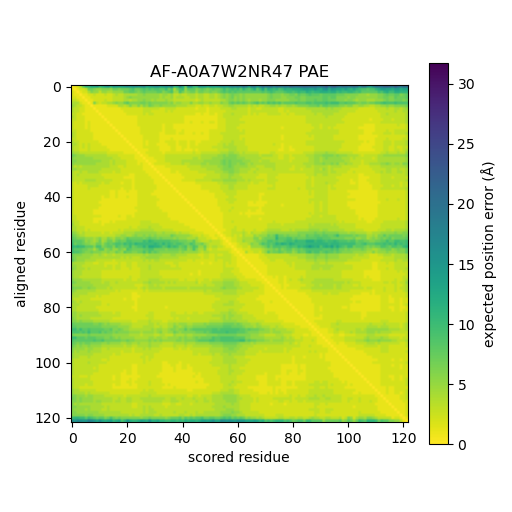VAL A O 1
ATOM 813 N N . GLY A 1 101 ? -1.471 5.389 11.474 1.00 95.94 101 GLY A N 1
ATOM 814 C CA . GLY A 1 101 ? -0.718 4.168 11.185 1.00 95.94 101 GLY A CA 1
ATOM 815 C C . GLY A 1 101 ? -1.585 3.101 10.518 1.00 95.94 101 GLY A C 1
ATOM 816 O O . GLY A 1 101 ? -1.202 2.564 9.486 1.00 95.94 101 GLY A O 1
ATOM 817 N N . TYR A 1 102 ? -2.790 2.868 11.044 1.00 95.94 102 TYR A N 1
ATOM 818 C CA . TYR A 1 102 ? -3.763 1.939 10.470 1.00 95.94 102 TYR A CA 1
ATOM 819 C C . TYR A 1 102 ? -4.061 2.265 9.004 1.00 95.94 102 TYR A C 1
ATOM 821 O O . TYR A 1 102 ? -3.929 1.398 8.142 1.00 95.94 102 TYR A O 1
ATOM 829 N N . ILE A 1 103 ? -4.415 3.520 8.709 1.00 96.81 103 ILE A N 1
ATOM 830 C CA . ILE A 1 103 ? -4.747 3.973 7.352 1.00 96.81 103 ILE A CA 1
ATOM 831 C C . ILE A 1 103 ? -3.553 3.783 6.418 1.00 96.81 103 ILE A C 1
ATOM 833 O O . ILE A 1 103 ? -3.702 3.232 5.330 1.00 96.81 103 ILE A O 1
ATOM 837 N N . GLN A 1 104 ? -2.359 4.200 6.840 1.00 96.94 104 GLN A N 1
ATOM 838 C CA . GLN A 1 104 ? -1.146 4.084 6.029 1.00 96.94 104 GLN A CA 1
ATOM 839 C C . GLN A 1 104 ? -0.762 2.626 5.760 1.00 96.94 104 GLN A C 1
ATOM 841 O O . GLN A 1 104 ? -0.310 2.298 4.661 1.00 96.94 104 GLN A O 1
ATOM 846 N N . THR A 1 105 ? -0.934 1.744 6.746 1.00 97.62 105 THR A N 1
ATOM 847 C CA . THR A 1 105 ? -0.670 0.314 6.585 1.00 97.62 105 THR A CA 1
ATOM 848 C C . THR A 1 105 ? -1.702 -0.345 5.682 1.00 97.62 105 THR A C 1
ATOM 850 O O . THR A 1 105 ? -1.321 -1.113 4.795 1.00 97.62 105 THR A O 1
ATOM 853 N N . PHE A 1 106 ? -2.983 -0.018 5.851 1.00 97.19 106 PHE A N 1
ATOM 854 C CA . PHE A 1 106 ? -4.059 -0.545 5.019 1.00 97.19 106 PHE A CA 1
ATOM 855 C C . PHE A 1 106 ? -3.906 -0.112 3.559 1.00 97.19 106 PHE A C 1
ATOM 857 O O . PHE A 1 106 ? -3.891 -0.961 2.671 1.00 97.19 106 PHE A O 1
ATOM 864 N N . MET A 1 107 ? -3.710 1.187 3.320 1.00 98.12 107 MET A N 1
ATOM 865 C CA . MET A 1 107 ? -3.729 1.771 1.977 1.00 98.12 107 MET A CA 1
ATOM 866 C C . MET A 1 107 ? -2.466 1.527 1.157 1.00 98.12 107 MET A C 1
ATOM 868 O O . MET A 1 107 ? -2.500 1.760 -0.043 1.00 98.12 107 MET A O 1
ATOM 872 N N . ALA A 1 108 ? -1.360 1.055 1.733 1.00 98.12 108 ALA A N 1
ATOM 873 C CA . ALA A 1 108 ? -0.141 0.843 0.953 1.00 98.12 108 ALA A CA 1
ATOM 874 C C . ALA A 1 108 ? -0.366 -0.108 -0.252 1.00 98.12 108 ALA A C 1
ATOM 876 O O . ALA A 1 108 ? -1.111 -1.070 -0.130 1.00 98.12 108 ALA A O 1
ATOM 877 N N . PRO A 1 109 ? 0.269 0.112 -1.415 1.00 98.19 109 PRO A N 1
ATOM 878 C CA . PRO A 1 109 ? 1.205 1.189 -1.711 1.00 98.19 109 PRO A CA 1
ATOM 879 C C . PRO A 1 109 ? 0.520 2.528 -2.012 1.00 98.19 109 PRO A C 1
ATOM 881 O O . PRO A 1 109 ? 1.223 3.528 -2.154 1.00 98.19 109 PRO A O 1
ATOM 884 N N . LEU A 1 110 ? -0.811 2.566 -2.101 1.00 98.31 110 LEU A N 1
ATOM 885 C CA . LEU A 1 110 ? -1.573 3.794 -2.294 1.00 98.31 110 LEU A CA 1
ATOM 886 C C . LEU A 1 110 ? -1.396 4.750 -1.112 1.00 98.31 110 LEU A C 1
ATOM 888 O O . LEU A 1 110 ? -1.066 4.370 0.016 1.00 98.31 110 LEU A O 1
ATOM 892 N N . LYS A 1 111 ? -1.612 6.028 -1.393 1.00 97.69 111 LYS A N 1
ATOM 893 C CA . LYS A 1 111 ? -1.508 7.123 -0.438 1.00 97.69 111 LYS A CA 1
ATOM 894 C C . LYS A 1 111 ? -2.760 7.971 -0.515 1.00 97.69 111 LYS A C 1
ATOM 896 O O . LYS A 1 111 ? -3.258 8.247 -1.601 1.00 97.69 111 LYS A O 1
ATOM 901 N N . LEU A 1 112 ? -3.252 8.396 0.637 1.00 96.88 112 LEU A N 1
ATOM 902 C CA . LEU A 1 112 ? -4.305 9.402 0.697 1.00 96.88 112 LEU A CA 1
ATOM 903 C C . LEU A 1 112 ? -3.676 10.792 0.644 1.00 96.88 112 LEU A C 1
ATOM 905 O O . LEU A 1 112 ? -2.515 10.967 1.023 1.00 96.88 112 LEU A O 1
ATOM 909 N N . THR A 1 113 ? -4.443 11.783 0.196 1.00 93.94 113 THR A N 1
ATOM 910 C CA . THR A 1 113 ? -4.056 13.180 0.414 1.00 93.94 113 THR A CA 1
ATOM 911 C C . THR A 1 113 ? -4.152 13.516 1.904 1.00 93.94 113 THR A C 1
ATOM 913 O O . THR A 1 113 ? -4.838 12.829 2.669 1.00 93.94 113 THR A O 1
ATOM 916 N N . ASN A 1 114 ? -3.470 14.578 2.332 1.00 91.25 114 ASN A N 1
ATOM 917 C CA . ASN A 1 114 ? -3.502 15.001 3.732 1.00 91.25 114 ASN A CA 1
ATOM 918 C C . ASN A 1 114 ? -4.919 15.392 4.167 1.00 91.25 114 ASN A C 1
ATOM 920 O O . ASN A 1 114 ? -5.310 15.123 5.302 1.00 91.25 114 ASN A O 1
ATOM 924 N N . GLU A 1 115 ? -5.691 15.987 3.261 1.00 93.38 115 GLU A N 1
ATOM 925 C CA . GLU A 1 115 ? -7.075 16.399 3.479 1.00 93.38 115 GLU A CA 1
ATOM 926 C C . GLU A 1 115 ? -7.954 15.171 3.725 1.00 93.38 115 GLU A C 1
ATOM 928 O O . GLU A 1 115 ? -8.574 15.063 4.780 1.00 93.38 115 GLU A O 1
ATOM 933 N N . LEU A 1 116 ? -7.920 14.189 2.816 1.00 94.94 116 LEU A N 1
ATOM 934 C CA . LEU A 1 116 ? -8.719 12.970 2.942 1.00 94.94 116 LEU A CA 1
ATOM 935 C C . LEU A 1 116 ? -8.299 12.130 4.154 1.00 94.94 116 LEU A C 1
ATOM 937 O O . LEU A 1 116 ? -9.145 11.593 4.862 1.00 94.94 116 LEU A O 1
ATOM 941 N N . GLN A 1 117 ? -6.999 12.027 4.434 1.00 95.25 117 GLN A N 1
ATOM 942 C CA . GLN A 1 117 ? -6.532 11.348 5.639 1.00 95.25 117 GLN A CA 1
ATOM 943 C C . GLN A 1 117 ? -7.043 12.050 6.903 1.00 95.25 117 GLN A C 1
ATOM 945 O O . GLN A 1 117 ? -7.465 11.377 7.840 1.00 95.25 117 GLN A O 1
ATOM 950 N N . SER A 1 118 ? -7.022 13.384 6.929 1.00 93.12 118 SER A N 1
ATOM 951 C CA . SER A 1 118 ? -7.528 14.155 8.065 1.00 93.12 118 SER A CA 1
ATOM 952 C C . SER A 1 118 ? -9.025 13.946 8.248 1.00 93.12 118 SER A C 1
ATOM 954 O O . SER A 1 118 ? -9.430 13.710 9.377 1.00 93.12 118 SER A O 1
ATOM 956 N N . GLU A 1 119 ? -9.817 13.930 7.168 1.00 94.00 119 GLU A N 1
ATOM 957 C CA . GLU A 1 119 ? -11.257 13.621 7.209 1.00 94.00 119 GLU A CA 1
ATOM 958 C C . GLU A 1 119 ? -11.555 12.260 7.851 1.00 94.00 119 GLU A C 1
ATOM 960 O O . GLU A 1 119 ? -12.498 12.145 8.626 1.00 94.00 119 GLU A O 1
ATOM 965 N N . ILE A 1 120 ? -10.764 11.229 7.534 1.00 93.44 120 ILE A N 1
ATOM 966 C CA . ILE A 1 120 ? -10.998 9.853 8.009 1.00 93.44 120 ILE A CA 1
ATOM 967 C C . ILE A 1 120 ? -10.564 9.667 9.468 1.00 93.44 120 ILE A C 1
ATOM 969 O O . ILE A 1 120 ? -11.110 8.829 10.182 1.00 93.44 120 ILE A O 1
ATOM 973 N N . VAL A 1 121 ? -9.538 10.398 9.907 1.00 91.00 121 VAL A N 1
ATOM 974 C CA . VAL A 1 121 ? -8.951 10.232 11.243 1.00 91.00 121 VAL A CA 1
ATOM 975 C C . VAL A 1 121 ? -9.798 10.870 12.348 1.00 91.00 121 VAL A C 1
ATOM 977 O O . VAL A 1 121 ? -9.595 10.491 13.503 1.00 91.00 121 VAL A O 1
ATOM 980 N N . VAL A 1 122 ? -10.712 11.797 12.030 1.00 79.00 122 VAL A N 1
ATOM 981 C CA . VAL A 1 122 ? -11.655 12.406 12.998 1.00 79.00 122 VAL A CA 1
ATOM 982 C C . VAL A 1 122 ? -12.546 11.334 13.624 1.00 79.00 122 VAL A C 1
ATOM 984 O O . VAL A 1 122 ? -12.550 11.244 14.876 1.00 79.00 122 VAL A O 1
#

Secondary structure (DSSP, 8-state):
-------SHHHHHHHHHHHHHHHS-SS-S-GGGTT-HHHHHHHHHHHHHHHHHHTTSTT--HHHHHHHHEEPTTSHHHHHHHHHHHT-TTGGGS-HHHHHHHHHHHHTTSEE-HHHHHHHH-

Sequence (122 aa):
MINLELSDYWELLALHNVLMEAKFHDNPFKPEIQLSPHVQSLANKVFDTLISVEAPAPGFSKEGWLSWRMASKDRREVQMLLNKISSDPSWVNLSQSKRVGYIQTFMAPLKLTNELQSEIVV

Mean predicted aligned error: 3.2 Å

pLDDT: mean 94.54, std 3.68, range [73.0, 98.5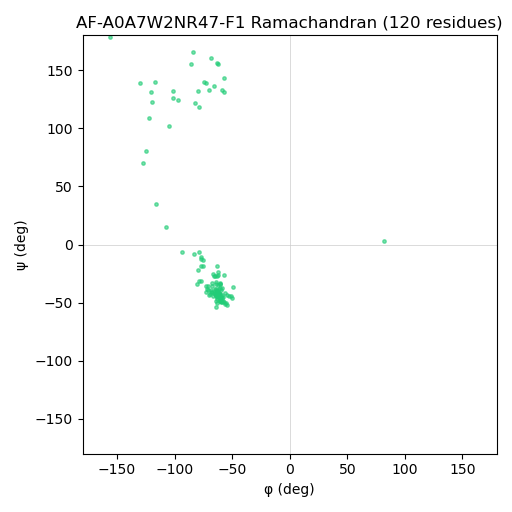]

Nearest PDB structures (foldseek):
  7uvj-assembly2_B  TM=3.537E-01  e=8.090E+00  Escherichia coli

Radius of gyration: 15.54 Å; Cα contacts (8 Å, |Δi|>4): 92; chains: 1; bounding box: 39×32×45 Å